Protein AF-A0A0F6MQG5-F1 (afdb_monomer_lite)

pLDDT: mean 77.31, std 24.16, range [25.64, 98.0]

Structure (mmCIF, N/CA/C/O backbone):
data_AF-A0A0F6MQG5-F1
#
_entry.id   AF-A0A0F6MQG5-F1
#
loop_
_atom_site.group_PDB
_atom_site.id
_atom_site.type_symbol
_atom_site.label_atom_id
_atom_site.label_alt_id
_atom_site.label_comp_id
_atom_site.label_asym_id
_atom_site.label_entity_id
_atom_site.label_seq_id
_atom_site.pdbx_PDB_ins_code
_atom_site.Cartn_x
_atom_site.Cartn_y
_atom_site.Cartn_z
_atom_site.occupancy
_atom_site.B_iso_or_equiv
_atom_site.auth_seq_id
_atom_site.auth_comp_id
_atom_site.auth_asym_id
_atom_site.auth_atom_id
_atom_site.pdbx_PDB_model_num
ATOM 1 N N . MET A 1 1 ? 67.044 -5.542 41.269 1.00 39.84 1 MET A N 1
ATOM 2 C CA . MET A 1 1 ? 67.788 -5.996 40.069 1.00 39.84 1 MET A CA 1
ATOM 3 C C . MET A 1 1 ? 66.967 -5.516 38.868 1.00 39.84 1 MET A C 1
ATOM 5 O O . MET A 1 1 ? 65.846 -5.978 38.755 1.00 39.84 1 MET A O 1
ATOM 9 N N . LYS A 1 2 ? 67.243 -4.330 38.284 1.00 39.91 2 LYS A N 1
ATOM 10 C CA . LYS A 1 2 ? 68.155 -4.050 37.130 1.00 39.91 2 LYS A CA 1
ATOM 11 C C . LYS A 1 2 ? 67.792 -4.928 35.912 1.00 39.91 2 LYS A C 1
ATOM 13 O O . LYS A 1 2 ? 67.794 -6.132 36.105 1.00 39.91 2 LYS A O 1
ATOM 18 N N . ASN A 1 3 ? 67.509 -4.500 34.672 1.00 37.84 3 ASN A N 1
ATOM 19 C CA . ASN A 1 3 ? 67.553 -3.258 33.861 1.00 37.84 3 ASN A CA 1
ATOM 20 C C . ASN A 1 3 ? 66.591 -3.499 32.650 1.00 37.84 3 ASN A C 1
ATOM 22 O O . ASN A 1 3 ? 66.402 -4.655 32.291 1.00 37.84 3 ASN A O 1
ATOM 26 N N . LEU A 1 4 ? 65.791 -2.563 32.122 1.00 43.69 4 LEU A N 1
ATOM 27 C CA . LEU A 1 4 ? 66.036 -1.455 31.167 1.00 43.69 4 LEU A CA 1
ATOM 28 C C . LEU A 1 4 ? 66.432 -1.829 29.702 1.00 43.69 4 LEU A C 1
ATOM 30 O O . LEU A 1 4 ? 67.518 -2.350 29.481 1.00 43.69 4 LEU A O 1
ATOM 34 N N . ASN A 1 5 ? 65.583 -1.367 28.756 1.00 42.66 5 ASN A N 1
ATOM 35 C CA . ASN A 1 5 ? 65.769 -1.010 27.323 1.00 42.66 5 ASN A CA 1
ATOM 36 C C . ASN A 1 5 ? 65.864 -2.091 26.220 1.00 42.66 5 ASN A C 1
ATOM 38 O O . ASN A 1 5 ? 66.775 -2.906 26.233 1.00 42.66 5 ASN A O 1
ATOM 42 N N . LEU A 1 6 ? 65.046 -1.966 25.153 1.00 38.56 6 LEU A N 1
ATOM 43 C CA . LEU A 1 6 ? 65.446 -1.265 23.911 1.00 38.56 6 LEU A CA 1
ATOM 44 C C . LEU A 1 6 ? 64.287 -1.146 22.888 1.00 38.56 6 LEU A C 1
ATOM 46 O O . LEU A 1 6 ? 63.594 -2.107 22.576 1.00 38.56 6 LEU A O 1
ATOM 50 N N . ILE A 1 7 ? 64.117 0.070 22.370 1.00 46.78 7 ILE A N 1
ATOM 51 C CA . ILE A 1 7 ? 63.207 0.512 21.304 1.00 46.78 7 ILE A CA 1
ATOM 52 C C . ILE A 1 7 ? 63.724 0.038 19.934 1.00 46.78 7 ILE A C 1
ATOM 54 O O . ILE A 1 7 ? 64.894 0.263 19.635 1.00 46.78 7 ILE A O 1
ATOM 58 N N . ILE A 1 8 ? 62.858 -0.504 19.066 1.00 45.78 8 ILE A N 1
ATOM 59 C CA . ILE A 1 8 ? 63.094 -0.538 17.610 1.00 45.78 8 ILE A CA 1
ATOM 60 C C . ILE A 1 8 ? 61.865 0.025 16.889 1.00 45.78 8 ILE A C 1
ATOM 62 O O . ILE A 1 8 ? 60.796 -0.577 16.840 1.00 45.78 8 ILE A O 1
ATOM 66 N N . ILE A 1 9 ? 62.067 1.226 16.356 1.00 44.38 9 ILE A N 1
ATOM 67 C CA . ILE A 1 9 ? 61.223 1.960 15.415 1.00 44.38 9 ILE A CA 1
ATOM 68 C C . ILE A 1 9 ? 61.472 1.365 14.023 1.00 44.38 9 ILE A C 1
ATOM 70 O O . ILE A 1 9 ? 62.619 1.337 13.582 1.00 44.38 9 ILE A O 1
ATOM 74 N N . VAL A 1 10 ? 60.429 0.935 13.309 1.00 41.12 10 VAL A N 1
ATOM 75 C CA . VAL A 1 10 ? 60.521 0.641 11.868 1.00 41.12 10 VAL A CA 1
ATOM 76 C C . VAL A 1 10 ? 59.847 1.777 11.103 1.00 41.12 10 VAL A C 1
ATOM 78 O O . VAL A 1 10 ? 58.635 1.810 10.912 1.00 41.12 10 VAL A O 1
ATOM 81 N N . LEU A 1 11 ? 60.684 2.737 10.712 1.00 36.75 11 LEU A N 1
ATOM 82 C CA . LEU A 1 11 ? 60.447 3.735 9.673 1.00 36.75 11 LEU A CA 1
ATOM 83 C C . LEU A 1 11 ? 60.672 3.063 8.311 1.00 36.75 11 LEU A C 1
ATOM 85 O O . LEU A 1 11 ? 61.801 2.695 7.999 1.00 36.75 11 LEU A O 1
ATOM 89 N N . ILE A 1 12 ? 59.636 2.949 7.479 1.00 43.25 12 ILE A N 1
ATOM 90 C CA . ILE A 1 12 ? 59.807 2.793 6.025 1.00 43.25 12 ILE A CA 1
ATOM 91 C C . ILE A 1 12 ? 59.087 3.964 5.367 1.00 43.25 12 ILE A C 1
ATOM 93 O O . ILE A 1 12 ? 57.935 3.894 4.950 1.00 43.25 12 ILE A O 1
ATOM 97 N N . THR A 1 13 ? 59.793 5.087 5.342 1.00 43.78 13 THR A N 1
ATOM 98 C CA . THR A 1 13 ? 59.551 6.188 4.417 1.00 43.78 13 THR A CA 1
ATOM 99 C C . THR A 1 13 ? 60.515 6.065 3.248 1.00 43.78 13 THR A C 1
ATOM 101 O O . THR A 1 13 ? 61.703 5.831 3.454 1.00 43.78 13 THR A O 1
ATOM 104 N N . SER A 1 14 ? 60.007 6.398 2.064 1.00 38.53 14 SER A N 1
ATOM 105 C CA . SER A 1 14 ? 60.762 6.837 0.891 1.00 38.53 14 SER A CA 1
ATOM 106 C C . SER A 1 14 ? 61.364 5.750 0.002 1.00 38.53 14 SER A C 1
ATOM 108 O O . SER A 1 14 ? 62.490 5.298 0.184 1.00 38.53 14 SER A O 1
ATOM 110 N N . LEU A 1 15 ? 60.637 5.452 -1.075 1.00 42.84 15 LEU A N 1
ATOM 111 C CA . LEU A 1 15 ? 61.268 5.232 -2.372 1.00 42.84 15 LEU A CA 1
ATOM 112 C C . LEU A 1 15 ? 60.409 5.865 -3.480 1.00 42.84 15 LEU A C 1
ATOM 114 O O . LEU A 1 15 ? 59.893 5.195 -4.366 1.00 42.84 15 LEU A O 1
ATOM 118 N N . PHE A 1 16 ? 60.230 7.188 -3.406 1.00 40.09 16 PHE A N 1
ATOM 119 C CA . PHE A 1 16 ? 59.836 7.986 -4.568 1.00 40.09 16 PHE A CA 1
ATOM 120 C C . PHE A 1 16 ? 61.094 8.219 -5.412 1.00 40.09 16 PHE A C 1
ATOM 122 O O . PHE A 1 16 ? 61.849 9.164 -5.187 1.00 40.09 16 PHE A O 1
ATOM 129 N N . PHE A 1 17 ? 61.346 7.314 -6.359 1.00 39.78 17 PHE A N 1
ATOM 130 C CA . PHE A 1 17 ? 62.311 7.549 -7.428 1.00 39.78 17 PHE A CA 1
ATOM 131 C C . PHE A 1 17 ? 61.716 8.555 -8.417 1.00 39.78 17 PHE A C 1
ATOM 133 O O . PHE A 1 17 ? 60.738 8.278 -9.108 1.00 39.78 17 PHE A O 1
ATOM 140 N N . LEU A 1 18 ? 62.336 9.731 -8.475 1.00 42.34 18 LEU A N 1
ATOM 141 C CA . LEU A 1 18 ? 62.226 10.657 -9.591 1.00 42.34 18 LEU A CA 1
ATOM 142 C C . LEU A 1 18 ? 63.042 10.106 -10.764 1.00 42.34 18 LEU A C 1
ATOM 144 O O . LEU A 1 18 ? 64.260 9.986 -10.658 1.00 42.34 18 LEU A O 1
ATOM 148 N N . PHE A 1 19 ? 62.385 9.858 -11.894 1.00 38.34 19 PHE A N 1
ATOM 149 C CA . PHE A 1 19 ? 63.015 9.944 -13.208 1.00 38.34 19 PHE A CA 1
ATOM 150 C C . PHE A 1 19 ? 62.054 10.634 -14.182 1.00 38.34 19 PHE A C 1
ATOM 152 O O . PHE A 1 19 ? 61.075 10.059 -14.651 1.00 38.34 19 PHE A O 1
ATOM 159 N N . SER A 1 20 ? 62.353 11.900 -14.472 1.00 35.78 20 SER A N 1
ATOM 160 C CA . SER A 1 20 ? 61.940 12.576 -15.701 1.00 35.78 20 SER A CA 1
ATOM 161 C C . SER A 1 20 ? 62.656 11.932 -16.889 1.00 35.78 20 SER A C 1
ATOM 163 O O . SER A 1 20 ? 63.871 11.775 -16.829 1.00 35.78 20 SER A O 1
ATOM 165 N N . CYS A 1 21 ? 61.941 11.604 -17.971 1.00 28.61 21 CYS A N 1
ATOM 166 C CA . CYS A 1 21 ? 62.012 12.286 -19.277 1.00 28.61 21 CYS A CA 1
ATOM 167 C C . CYS A 1 21 ? 61.513 11.397 -20.439 1.00 28.61 21 CYS A C 1
ATOM 169 O O . CYS A 1 21 ? 62.109 10.374 -20.741 1.00 28.61 21 CYS A O 1
ATOM 171 N N . SER A 1 22 ? 60.540 11.948 -21.174 1.00 35.91 22 SER A N 1
ATOM 172 C CA . SER A 1 22 ? 60.425 11.973 -22.645 1.00 35.91 22 SER A CA 1
ATOM 173 C C . SER A 1 22 ? 60.063 10.717 -23.469 1.00 35.91 22 SER A C 1
ATOM 175 O O . SER A 1 22 ? 60.780 9.726 -23.480 1.00 35.91 22 SER A O 1
ATOM 177 N N . LYS A 1 23 ? 59.064 10.953 -24.347 1.00 34.94 23 LYS A N 1
ATOM 178 C CA . LYS A 1 23 ? 58.715 10.320 -25.645 1.00 34.94 23 LYS A CA 1
ATOM 179 C C . LYS A 1 23 ? 57.708 9.152 -25.661 1.00 34.94 23 LYS A C 1
ATOM 181 O O . LYS A 1 23 ? 58.064 7.995 -25.501 1.00 34.94 23 LYS A O 1
ATOM 186 N N . THR A 1 24 ? 56.467 9.480 -26.039 1.00 38.22 24 THR A N 1
ATOM 187 C CA . THR A 1 24 ? 55.636 8.729 -27.016 1.00 38.22 24 THR A CA 1
ATOM 188 C C . THR A 1 24 ? 56.414 8.608 -28.347 1.00 38.22 24 THR A C 1
ATOM 190 O O . THR A 1 24 ? 57.189 9.533 -28.622 1.00 38.22 24 THR A O 1
ATOM 193 N N . PRO A 1 25 ? 56.254 7.564 -29.199 1.00 39.16 25 PRO A N 1
ATOM 194 C CA . PRO A 1 25 ? 54.984 6.897 -29.536 1.00 39.16 25 PRO A CA 1
ATOM 195 C C . PRO A 1 25 ? 55.038 5.358 -29.710 1.00 39.16 25 PRO A C 1
ATOM 197 O O . PRO A 1 25 ? 56.109 4.797 -29.908 1.00 39.16 25 PRO A O 1
ATOM 200 N N . ALA A 1 26 ? 53.869 4.705 -29.703 1.00 32.72 26 ALA A N 1
ATOM 201 C CA . ALA A 1 26 ? 53.409 3.728 -30.712 1.00 32.72 26 ALA A CA 1
ATOM 202 C C . ALA A 1 26 ? 52.334 2.787 -30.138 1.00 32.72 26 ALA A C 1
ATOM 204 O O . ALA A 1 26 ? 52.452 2.295 -29.018 1.00 32.72 26 ALA A O 1
ATOM 205 N N . GLU A 1 27 ? 51.294 2.566 -30.942 1.00 37.47 27 GLU A N 1
ATOM 206 C CA . GLU A 1 27 ? 50.241 1.562 -30.785 1.00 37.47 27 GLU A CA 1
ATOM 207 C C . GLU A 1 27 ? 50.779 0.163 -30.460 1.00 37.47 27 GLU A C 1
ATOM 209 O O . GLU A 1 27 ? 51.761 -0.301 -31.037 1.00 37.47 27 GLU A O 1
ATOM 214 N N . SER A 1 28 ? 50.064 -0.546 -29.591 1.00 37.12 28 SER A N 1
ATOM 215 C CA . SER A 1 28 ? 49.895 -1.997 -29.696 1.00 37.12 28 SER A CA 1
ATOM 216 C C . SER A 1 28 ? 48.579 -2.393 -29.029 1.00 37.12 28 SER A C 1
ATOM 218 O O . SER A 1 28 ? 48.294 -2.026 -27.889 1.00 37.12 28 SER A O 1
ATOM 220 N N . GLU A 1 29 ? 47.755 -3.069 -29.819 1.00 31.67 29 GLU A N 1
ATOM 221 C CA . GLU A 1 29 ? 46.445 -3.606 -29.481 1.00 31.67 29 GLU A CA 1
ATOM 222 C C . GLU A 1 29 ? 46.544 -4.837 -28.560 1.00 31.67 29 GLU A C 1
ATOM 224 O O . GLU A 1 29 ? 47.528 -5.570 -28.590 1.00 31.67 29 GLU A O 1
ATOM 229 N N . GLU A 1 30 ? 45.475 -5.012 -27.773 1.00 30.84 30 GLU A N 1
ATOM 230 C CA . GLU A 1 30 ? 44.875 -6.237 -27.214 1.00 30.84 30 GLU A CA 1
ATOM 231 C C . GLU A 1 30 ? 45.752 -7.386 -26.653 1.00 30.84 30 GLU A C 1
ATOM 233 O O . GLU A 1 30 ? 46.519 -8.033 -27.355 1.00 30.84 30 GLU A O 1
ATOM 238 N N . GLN A 1 31 ? 45.470 -7.808 -25.409 1.00 25.78 31 GLN A N 1
ATOM 239 C CA . GLN A 1 31 ? 44.604 -8.973 -25.112 1.00 25.78 31 GLN A CA 1
ATOM 240 C C . GLN A 1 31 ? 44.673 -9.398 -23.630 1.00 25.78 31 GLN A C 1
ATOM 242 O O . GLN A 1 31 ? 45.742 -9.468 -23.031 1.00 25.78 31 GLN A O 1
ATOM 247 N N . GLY A 1 32 ? 43.510 -9.794 -23.093 1.00 25.64 32 GLY A N 1
ATOM 248 C CA . GLY A 1 32 ? 43.348 -10.578 -21.858 1.00 25.64 32 GLY A CA 1
ATOM 249 C C . GLY A 1 32 ? 43.133 -9.711 -20.612 1.00 25.64 32 GLY A C 1
ATOM 250 O O . GLY A 1 32 ? 43.977 -8.906 -20.264 1.00 25.64 32 GLY A O 1
ATOM 251 N N . GLN A 1 33 ? 42.045 -9.799 -19.850 1.00 27.81 33 GLN A N 1
ATOM 252 C CA . GLN A 1 33 ? 41.150 -10.923 -19.626 1.00 27.81 33 GLN A CA 1
ATOM 253 C C . GLN A 1 33 ? 39.870 -10.346 -19.004 1.00 27.81 33 GLN A C 1
ATOM 255 O O . GLN A 1 33 ? 39.891 -9.797 -17.904 1.00 27.81 33 GLN A O 1
ATOM 260 N N . SER A 1 34 ? 38.756 -10.411 -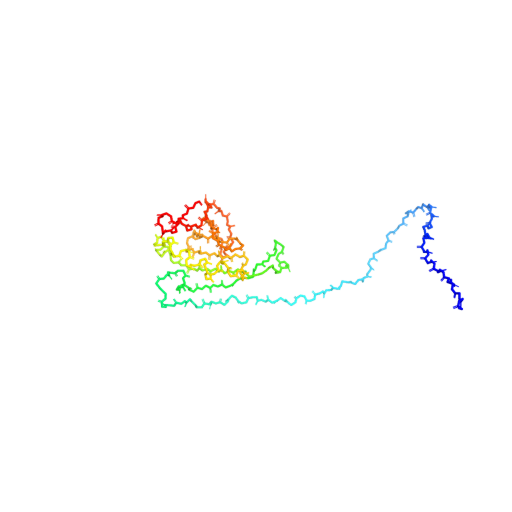19.733 1.00 34.09 34 SER A N 1
ATOM 261 C CA . SER A 1 34 ? 37.446 -10.095 -19.179 1.00 34.09 34 SER A CA 1
ATOM 262 C C . SER A 1 34 ? 37.069 -11.205 -18.204 1.00 34.09 34 SER A C 1
ATOM 264 O O . SER A 1 34 ? 36.741 -12.320 -18.622 1.00 34.09 34 SER A O 1
ATOM 266 N N . GLU A 1 35 ? 37.089 -10.918 -16.906 1.00 32.59 35 GLU A N 1
ATOM 267 C CA . GLU A 1 35 ? 36.337 -11.713 -15.941 1.00 32.59 35 GLU A CA 1
ATOM 268 C C . GLU A 1 35 ? 34.852 -11.470 -16.199 1.00 32.59 35 GLU A C 1
ATOM 270 O O . GLU A 1 35 ? 34.200 -10.585 -15.645 1.00 32.59 35 GLU A O 1
ATOM 275 N N . GLN A 1 36 ? 34.321 -12.263 -17.123 1.00 30.98 36 GLN A N 1
ATOM 276 C CA . GLN A 1 36 ? 32.901 -12.403 -17.344 1.00 30.98 36 GLN A CA 1
ATOM 277 C C . GLN A 1 36 ? 32.329 -13.127 -16.127 1.00 30.98 36 GLN A C 1
ATOM 279 O O . GLN A 1 36 ? 32.203 -14.350 -16.097 1.00 30.98 36 GLN A O 1
ATOM 284 N N . SER A 1 37 ? 32.006 -12.342 -15.100 1.00 34.47 37 SER A N 1
ATOM 285 C CA . SER A 1 37 ? 31.081 -12.734 -14.047 1.00 34.47 37 SER A CA 1
ATOM 286 C C . SER A 1 37 ? 29.790 -13.176 -14.728 1.00 34.47 37 SER A C 1
ATOM 288 O O . SER A 1 37 ? 29.010 -12.368 -15.241 1.00 34.47 37 SER A O 1
ATOM 290 N N . LYS A 1 38 ? 29.609 -14.494 -14.813 1.00 33.78 38 LYS A N 1
ATOM 291 C CA . LYS A 1 38 ? 28.368 -15.138 -15.224 1.00 33.78 38 LYS A CA 1
ATOM 292 C C . LYS A 1 38 ? 27.349 -14.845 -14.129 1.00 33.78 38 LYS A C 1
ATOM 294 O O . LYS A 1 38 ? 27.147 -15.645 -13.224 1.00 33.78 38 LYS A O 1
ATOM 299 N N . MET A 1 39 ? 26.762 -13.656 -14.192 1.00 36.38 39 MET A N 1
ATOM 300 C CA . MET A 1 39 ? 25.653 -13.267 -13.344 1.00 36.38 39 MET A CA 1
ATOM 301 C C . MET A 1 39 ? 24.477 -14.147 -13.753 1.00 36.38 39 MET A C 1
ATOM 303 O O . MET A 1 39 ? 23.889 -13.973 -14.824 1.00 36.38 39 MET A O 1
ATOM 307 N N . GLU A 1 40 ? 24.216 -15.164 -12.938 1.00 38.81 40 GLU A N 1
ATOM 308 C CA . GLU A 1 40 ? 23.019 -15.980 -13.022 1.00 38.81 40 GLU A CA 1
ATOM 309 C C . GLU A 1 40 ? 21.830 -15.022 -13.066 1.00 38.81 40 GLU A C 1
ATOM 311 O O . GLU A 1 40 ? 21.605 -14.216 -12.162 1.00 38.81 40 GLU A O 1
ATOM 316 N N . LYS A 1 41 ? 21.132 -15.021 -14.201 1.00 43.44 41 LYS A N 1
ATOM 317 C CA . LYS A 1 41 ? 19.917 -14.245 -14.389 1.00 43.44 41 LYS A CA 1
ATOM 318 C C . LYS A 1 41 ? 18.856 -14.953 -13.554 1.00 43.44 41 LYS A C 1
ATOM 320 O O . LYS A 1 41 ? 18.115 -15.769 -14.088 1.00 43.44 41 LYS A O 1
ATOM 325 N N . GLU A 1 42 ? 18.837 -14.692 -12.248 1.00 49.62 42 GLU A N 1
ATOM 326 C CA . GLU A 1 42 ? 17.703 -15.031 -11.396 1.00 49.62 42 GLU A CA 1
ATOM 327 C C . GLU A 1 42 ? 16.492 -14.300 -11.974 1.00 49.62 42 GLU A C 1
ATOM 329 O O . GLU A 1 42 ? 16.283 -13.091 -11.815 1.00 49.62 42 GLU A O 1
ATOM 334 N N . GLU A 1 43 ? 15.747 -15.040 -12.783 1.00 52.50 43 GLU A N 1
ATOM 335 C CA . GLU A 1 43 ? 14.474 -14.629 -13.322 1.00 52.50 43 GLU A CA 1
ATOM 336 C C . GLU A 1 43 ? 13.490 -14.664 -12.162 1.00 52.50 43 GLU A C 1
ATOM 338 O O . GLU A 1 43 ? 12.982 -15.713 -11.770 1.00 52.50 43 GLU A O 1
ATOM 343 N N . PHE A 1 44 ? 13.290 -13.500 -11.551 1.00 58.28 44 PHE A N 1
ATOM 344 C CA . PHE A 1 44 ? 12.296 -13.330 -10.511 1.00 58.28 44 PHE A CA 1
ATOM 345 C C . PHE A 1 44 ? 10.923 -13.713 -11.065 1.00 58.28 44 PHE A C 1
ATOM 347 O O . PHE A 1 44 ? 10.362 -13.013 -11.913 1.00 58.28 44 PHE A O 1
ATOM 354 N N . LYS A 1 45 ? 10.391 -14.839 -10.592 1.00 60.16 45 LYS A N 1
ATOM 355 C CA . LYS A 1 45 ? 9.002 -15.209 -10.827 1.00 60.16 45 LYS A CA 1
ATOM 356 C C . LYS A 1 45 ? 8.148 -14.406 -9.861 1.00 60.16 45 LYS A C 1
ATOM 358 O O . LYS A 1 45 ? 8.207 -14.625 -8.659 1.00 60.16 45 LYS A O 1
ATOM 363 N N . ALA A 1 46 ? 7.372 -13.478 -10.409 1.00 69.94 46 ALA A N 1
ATOM 364 C CA . ALA A 1 46 ? 6.333 -12.784 -9.669 1.00 69.94 46 ALA A CA 1
ATOM 365 C C . ALA A 1 46 ? 5.318 -13.815 -9.153 1.00 69.94 46 ALA A C 1
ATOM 367 O O . ALA A 1 46 ? 4.533 -14.365 -9.926 1.00 69.94 46 ALA A O 1
ATOM 368 N N . GLU A 1 47 ? 5.381 -14.117 -7.860 1.00 82.44 47 GLU A N 1
ATOM 369 C CA . GLU A 1 47 ? 4.411 -14.965 -7.178 1.00 82.44 47 GLU A CA 1
ATOM 370 C C . GLU A 1 47 ? 3.291 -14.091 -6.610 1.00 82.44 47 GLU A C 1
ATOM 372 O O . GLU A 1 47 ? 3.542 -13.045 -6.007 1.00 82.44 47 GLU A O 1
ATOM 377 N N . ILE A 1 48 ? 2.046 -14.516 -6.831 1.00 88.25 48 ILE A N 1
ATOM 378 C CA . ILE A 1 48 ? 0.878 -13.900 -6.203 1.00 88.25 48 ILE A CA 1
ATOM 379 C C . ILE A 1 48 ? 0.776 -14.456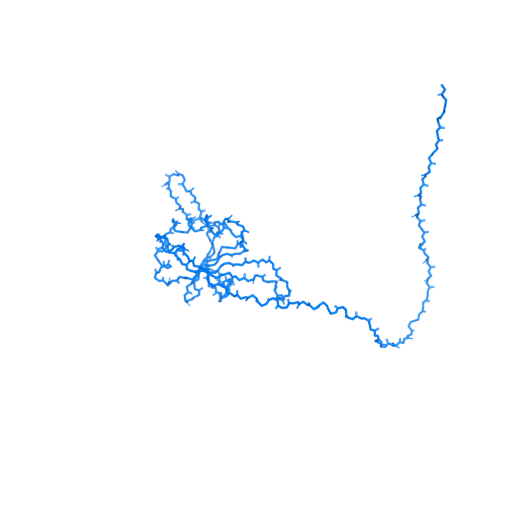 -4.786 1.00 88.25 48 ILE A C 1
ATOM 381 O O . ILE A 1 48 ? 0.516 -15.643 -4.590 1.00 88.25 48 ILE A O 1
ATOM 385 N N . ILE A 1 49 ? 0.946 -13.584 -3.803 1.00 92.12 49 ILE A N 1
ATOM 386 C CA . ILE A 1 49 ? 0.790 -13.893 -2.389 1.00 92.12 49 ILE A CA 1
ATOM 387 C C . ILE A 1 49 ? -0.653 -13.586 -1.998 1.00 92.12 49 ILE A C 1
ATOM 389 O O . ILE A 1 49 ? -1.157 -12.480 -2.203 1.00 92.12 49 ILE A O 1
ATOM 393 N N . ARG A 1 50 ? -1.329 -14.597 -1.448 1.00 91.56 50 ARG A N 1
ATOM 394 C CA . ARG A 1 50 ? -2.750 -14.512 -1.101 1.00 91.56 50 ARG A CA 1
ATOM 395 C C . ARG A 1 50 ? -2.967 -13.606 0.108 1.00 91.56 50 ARG A C 1
ATOM 397 O O . ARG A 1 50 ? -2.301 -13.774 1.131 1.00 91.56 50 ARG A O 1
ATOM 404 N N . GLY A 1 51 ? -3.924 -12.690 -0.004 1.00 90.62 51 GLY A N 1
ATOM 405 C CA . GLY A 1 51 ? -4.349 -11.838 1.103 1.00 90.62 51 GLY A CA 1
ATOM 406 C C . GLY A 1 51 ? -5.171 -12.592 2.154 1.00 90.62 51 GLY A C 1
ATOM 407 O O . GLY A 1 51 ? -5.578 -13.745 1.977 1.00 90.62 51 GLY A O 1
ATOM 408 N N . ASN A 1 52 ? -5.451 -11.935 3.280 1.00 93.56 52 ASN A N 1
ATOM 409 C CA . ASN A 1 52 ? -6.289 -12.504 4.333 1.00 93.56 52 ASN A CA 1
ATOM 410 C C . A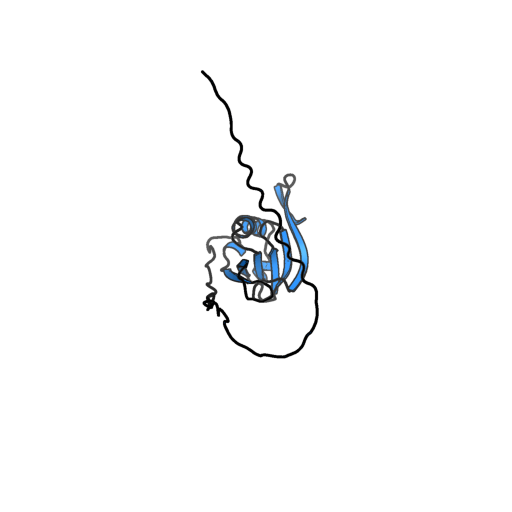SN A 1 52 ? -7.776 -12.269 4.028 1.00 93.56 52 ASN A C 1
ATOM 412 O O . ASN A 1 52 ? -8.346 -11.236 4.389 1.00 93.56 52 ASN A O 1
ATOM 416 N N . ILE A 1 53 ? -8.420 -13.268 3.422 1.00 92.88 53 ILE A N 1
ATOM 417 C CA . ILE A 1 53 ? -9.829 -13.205 2.999 1.00 92.88 53 ILE A CA 1
ATOM 418 C C . ILE A 1 53 ? -10.836 -12.942 4.126 1.00 92.88 53 ILE A C 1
ATOM 420 O O . ILE A 1 53 ? -11.944 -12.489 3.850 1.00 92.88 53 ILE A O 1
ATOM 424 N N . ALA A 1 54 ? -10.472 -13.206 5.384 1.00 93.94 54 ALA A N 1
ATOM 425 C CA . ALA A 1 54 ? -11.336 -12.946 6.531 1.00 93.94 54 ALA A CA 1
ATOM 426 C C . ALA A 1 54 ? -11.311 -11.471 6.972 1.00 93.94 54 ALA A C 1
ATOM 428 O O . ALA A 1 54 ? -12.149 -11.056 7.775 1.00 93.94 54 ALA A O 1
ATOM 429 N N . SER A 1 55 ? -10.361 -10.671 6.472 1.00 95.50 55 SER A N 1
ATOM 430 C CA . SER A 1 55 ? -10.259 -9.261 6.833 1.00 95.50 55 SER A CA 1
ATOM 431 C C . SER A 1 55 ? -11.363 -8.425 6.187 1.00 95.50 55 SER A C 1
ATOM 433 O O . SER A 1 55 ? -11.664 -8.526 4.992 1.00 95.50 55 SER A O 1
ATOM 435 N N . LYS A 1 56 ? -11.932 -7.522 6.990 1.00 95.50 56 LYS A N 1
ATOM 436 C CA . LYS A 1 56 ? -12.853 -6.490 6.502 1.00 95.50 56 LYS A CA 1
ATOM 437 C C . LYS A 1 56 ? -12.118 -5.397 5.726 1.00 95.50 56 LYS A C 1
ATOM 439 O O . LYS A 1 56 ? -12.726 -4.771 4.864 1.00 95.50 56 LYS A O 1
ATOM 444 N N . ASN A 1 57 ? -10.827 -5.197 5.990 1.00 96.38 57 ASN A N 1
ATOM 445 C CA . ASN A 1 57 ? -10.005 -4.211 5.304 1.00 96.38 57 ASN A CA 1
ATOM 446 C C . ASN A 1 57 ? -9.661 -4.694 3.882 1.00 96.38 57 ASN A C 1
ATOM 448 O O . ASN A 1 57 ? -8.979 -5.717 3.747 1.00 96.38 57 ASN A O 1
ATOM 452 N N . PRO A 1 58 ? -10.096 -3.980 2.824 1.00 96.81 58 PRO A N 1
ATOM 453 C CA . PRO A 1 58 ? -9.822 -4.374 1.443 1.00 96.81 58 PRO A CA 1
ATOM 454 C C . PRO A 1 58 ? -8.331 -4.544 1.139 1.00 96.81 58 PRO A C 1
ATOM 456 O O . PRO A 1 58 ? -7.962 -5.471 0.426 1.00 96.81 58 PRO A O 1
ATOM 459 N N . LEU A 1 59 ? -7.467 -3.727 1.746 1.00 96.56 59 LEU A N 1
ATOM 460 C CA . LEU A 1 59 ? -6.021 -3.756 1.511 1.00 96.56 59 LEU A CA 1
ATOM 461 C C . LEU A 1 59 ? -5.331 -4.987 2.105 1.00 96.56 59 LEU A C 1
ATOM 463 O O . LEU A 1 59 ? -4.292 -5.409 1.614 1.00 96.56 59 LEU A O 1
ATOM 467 N N . ILE A 1 60 ? -5.901 -5.556 3.168 1.00 96.06 60 ILE A N 1
ATOM 468 C CA . ILE A 1 60 ? -5.380 -6.760 3.832 1.00 96.06 60 ILE A CA 1
ATOM 469 C C . ILE A 1 60 ? -5.954 -8.029 3.199 1.00 96.06 60 ILE A C 1
ATOM 471 O O . ILE A 1 60 ? -5.314 -9.081 3.205 1.00 96.06 60 ILE A O 1
ATOM 475 N N . ARG A 1 61 ? -7.172 -7.936 2.657 1.00 96.56 61 ARG A N 1
ATOM 476 C CA . ARG A 1 61 ? -7.832 -9.012 1.917 1.00 96.56 61 ARG A CA 1
ATOM 477 C C . ARG A 1 61 ? -7.236 -9.225 0.529 1.00 96.56 61 ARG A C 1
ATOM 479 O O . ARG A 1 61 ? -7.258 -10.355 0.049 1.00 96.56 61 ARG A O 1
ATOM 486 N N . ALA A 1 62 ? -6.761 -8.157 -0.102 1.00 95.94 62 ALA A N 1
ATOM 487 C CA . ALA A 1 62 ? -6.237 -8.190 -1.455 1.00 95.94 62 ALA A CA 1
ATOM 488 C C . ALA A 1 62 ? -5.012 -9.102 -1.585 1.00 95.94 62 ALA A C 1
ATOM 490 O O . ALA A 1 62 ? -4.120 -9.112 -0.735 1.00 95.94 62 ALA A O 1
ATOM 491 N N . ASP A 1 63 ? -4.971 -9.836 -2.693 1.00 94.19 63 ASP A N 1
ATOM 492 C CA . ASP A 1 63 ? -3.760 -10.512 -3.130 1.00 94.19 63 ASP A CA 1
ATOM 493 C C . ASP A 1 63 ? -2.724 -9.453 -3.541 1.00 94.19 63 ASP A C 1
ATOM 495 O O . ASP A 1 63 ? -3.059 -8.375 -4.049 1.00 94.19 63 ASP A O 1
ATOM 499 N N . PHE A 1 64 ? -1.451 -9.759 -3.328 1.00 94.25 64 PHE A N 1
ATOM 500 C CA . PHE A 1 64 ? -0.363 -8.863 -3.689 1.00 94.25 64 PHE A CA 1
ATOM 501 C C . PHE A 1 64 ? 0.785 -9.626 -4.325 1.00 94.25 64 PHE A C 1
ATOM 503 O O . PHE A 1 64 ? 0.921 -10.837 -4.179 1.00 94.25 64 PHE A O 1
ATOM 510 N N . VAL A 1 65 ? 1.610 -8.901 -5.063 1.00 94.44 65 VAL A N 1
ATOM 511 C CA . VAL A 1 65 ? 2.774 -9.452 -5.750 1.00 94.44 65 VAL A CA 1
ATOM 512 C C . VAL A 1 65 ? 4.014 -8.777 -5.198 1.00 94.44 65 VAL A C 1
ATOM 514 O O . VAL A 1 65 ? 4.038 -7.558 -5.019 1.00 94.44 65 VAL A O 1
ATOM 517 N N . GLU A 1 66 ? 5.050 -9.560 -4.930 1.00 93.38 66 GLU A N 1
ATOM 518 C CA . GLU A 1 66 ? 6.374 -9.006 -4.666 1.00 93.38 66 GLU A CA 1
ATOM 519 C C . GLU A 1 66 ? 7.111 -8.756 -5.978 1.00 93.38 66 GLU A C 1
ATOM 521 O O . GLU A 1 66 ? 6.893 -9.461 -6.957 1.00 93.38 66 GLU A O 1
ATOM 526 N N . GLY A 1 67 ? 7.987 -7.757 -6.008 1.00 90.75 67 GLY A N 1
ATOM 527 C CA . GLY A 1 67 ? 8.826 -7.440 -7.163 1.00 90.75 67 GLY A CA 1
ATOM 528 C C . GLY A 1 67 ? 10.254 -7.118 -6.745 1.00 90.75 67 GLY A C 1
ATOM 529 O O . GLY A 1 67 ? 10.489 -6.643 -5.636 1.00 90.75 67 GLY A O 1
ATOM 530 N N . LEU A 1 68 ? 11.231 -7.345 -7.628 1.00 91.56 68 LEU A N 1
ATOM 531 C CA . LEU A 1 68 ? 12.600 -6.883 -7.385 1.00 91.56 68 LEU A CA 1
ATOM 532 C C . LEU A 1 68 ? 12.737 -5.400 -7.705 1.00 91.56 68 LEU A C 1
ATOM 534 O O . LEU A 1 68 ? 12.508 -4.967 -8.835 1.00 91.56 68 LEU A O 1
ATOM 538 N N . VAL A 1 69 ? 13.260 -4.648 -6.745 1.00 90.06 69 VAL A N 1
ATOM 539 C CA . VAL A 1 69 ? 13.716 -3.280 -6.968 1.00 90.06 69 VAL A CA 1
ATOM 540 C C . VAL A 1 69 ? 15.140 -3.328 -7.492 1.00 90.06 69 VAL A C 1
ATOM 542 O O . VAL A 1 69 ? 16.024 -3.887 -6.843 1.00 90.06 69 VAL A O 1
ATOM 545 N N . LYS A 1 70 ? 15.387 -2.726 -8.656 1.00 89.56 70 LYS A N 1
ATOM 546 C CA . LYS A 1 70 ? 16.724 -2.627 -9.254 1.00 89.56 70 LYS A CA 1
ATOM 547 C C . LYS A 1 70 ? 17.185 -1.174 -9.337 1.00 89.56 70 LYS A C 1
ATOM 549 O O . LYS A 1 70 ? 16.376 -0.253 -9.296 1.00 89.56 70 LYS A O 1
ATOM 554 N N . ASN A 1 71 ? 18.492 -0.964 -9.459 1.00 88.75 71 ASN A N 1
ATOM 555 C CA . ASN A 1 71 ? 19.041 0.352 -9.794 1.00 88.75 71 ASN A CA 1
ATOM 556 C C . ASN A 1 71 ? 18.579 0.814 -11.193 1.00 88.75 71 ASN A C 1
ATOM 558 O O . ASN A 1 71 ? 18.091 0.014 -11.991 1.00 88.75 71 ASN A O 1
ATOM 562 N N . GLY A 1 72 ? 18.790 2.091 -11.530 1.00 84.50 72 GLY A N 1
ATOM 563 C CA . GLY A 1 72 ? 18.368 2.649 -12.827 1.00 84.50 72 GLY A CA 1
ATOM 564 C C . GLY A 1 72 ? 18.957 1.930 -14.053 1.00 84.50 72 GLY A C 1
ATOM 565 O O . GLY A 1 72 ? 18.338 1.903 -15.110 1.00 84.50 72 GLY A O 1
ATOM 566 N N . GLN A 1 73 ? 20.114 1.279 -13.898 1.00 90.75 73 GLN A N 1
ATOM 567 C CA . GLN A 1 73 ? 20.756 0.470 -14.945 1.00 90.75 73 GLN A CA 1
ATOM 568 C C . GLN A 1 73 ? 20.243 -0.981 -15.009 1.00 90.75 73 GLN A C 1
ATOM 570 O O . GLN A 1 73 ? 20.645 -1.735 -15.888 1.00 90.75 73 GLN A O 1
ATOM 575 N N . LYS A 1 74 ? 19.367 -1.393 -14.084 1.00 87.56 74 LYS A N 1
ATOM 576 C CA . LYS A 1 74 ? 18.803 -2.750 -13.956 1.00 87.56 74 LYS A CA 1
ATOM 577 C C . LYS A 1 74 ? 19.839 -3.866 -13.737 1.00 87.56 74 LYS A C 1
ATOM 579 O O . LYS A 1 74 ? 19.526 -5.038 -13.945 1.00 87.56 74 LYS A O 1
ATOM 584 N N . THR A 1 75 ? 21.041 -3.520 -13.282 1.00 89.75 75 THR A N 1
ATOM 585 C CA . THR A 1 75 ? 22.168 -4.442 -13.060 1.00 89.75 75 THR A CA 1
ATOM 586 C C . THR A 1 75 ? 22.261 -4.952 -11.627 1.00 89.75 75 THR A C 1
ATOM 588 O O . THR A 1 75 ? 22.756 -6.051 -11.406 1.00 89.75 75 THR A O 1
ATOM 591 N N . LYS A 1 76 ? 21.774 -4.184 -10.647 1.00 91.81 76 LYS A N 1
ATOM 592 C CA . LYS A 1 76 ? 21.860 -4.525 -9.222 1.00 91.81 76 LYS A CA 1
ATOM 593 C C . LYS A 1 76 ? 20.482 -4.518 -8.577 1.00 91.81 76 LYS A C 1
ATOM 595 O O . LYS A 1 76 ? 19.749 -3.542 -8.723 1.00 91.81 76 LYS A O 1
ATOM 600 N N . VAL A 1 77 ? 20.172 -5.571 -7.821 1.00 92.88 77 VAL A N 1
ATOM 601 C CA . VAL A 1 77 ? 18.992 -5.640 -6.948 1.00 92.88 77 VAL A CA 1
ATOM 602 C C . VAL A 1 77 ? 19.257 -4.830 -5.677 1.00 92.88 77 VAL A C 1
ATOM 604 O O . VAL A 1 77 ? 20.298 -4.971 -5.037 1.00 92.88 77 VAL A O 1
ATOM 607 N N . LEU A 1 78 ? 18.326 -3.944 -5.338 1.00 91.25 78 LEU A N 1
ATOM 608 C CA . LEU A 1 78 ? 18.372 -3.051 -4.179 1.00 91.25 78 LEU A CA 1
ATOM 609 C C . LEU A 1 78 ? 17.440 -3.507 -3.050 1.00 91.25 78 LEU A C 1
ATOM 611 O O . LEU A 1 78 ? 17.568 -3.028 -1.924 1.00 91.25 78 LEU A O 1
ATOM 615 N N . GLY A 1 79 ? 16.503 -4.406 -3.345 1.00 91.31 79 GLY A N 1
ATOM 616 C CA . GLY A 1 79 ? 15.551 -4.969 -2.397 1.00 91.31 79 GLY A CA 1
ATOM 617 C C . GLY A 1 79 ? 14.306 -5.483 -3.109 1.00 91.31 79 GLY A C 1
ATOM 618 O O . GLY A 1 79 ? 14.333 -5.718 -4.319 1.00 91.31 79 GLY A O 1
ATOM 619 N N . ILE A 1 80 ? 13.221 -5.612 -2.353 1.00 91.88 80 ILE A N 1
ATOM 620 C CA . ILE A 1 80 ? 11.912 -6.035 -2.851 1.00 91.88 80 ILE A CA 1
ATOM 621 C C . ILE A 1 80 ? 10.865 -4.943 -2.639 1.00 91.88 80 ILE A C 1
ATOM 623 O O . ILE A 1 80 ? 10.964 -4.159 -1.694 1.00 91.88 80 ILE A O 1
ATOM 627 N N . CYS A 1 81 ? 9.872 -4.884 -3.514 1.00 93.00 81 CYS A N 1
ATOM 628 C CA . CYS A 1 81 ? 8.659 -4.093 -3.349 1.00 93.00 81 CYS A CA 1
ATOM 629 C C . CYS A 1 81 ? 7.445 -5.012 -3.216 1.00 93.00 81 CYS A C 1
ATOM 631 O O . CYS A 1 81 ? 7.521 -6.186 -3.576 1.00 93.00 81 CYS A O 1
ATOM 633 N N . ALA A 1 82 ? 6.337 -4.469 -2.718 1.00 94.12 82 ALA A N 1
ATOM 634 C CA . ALA A 1 82 ? 5.037 -5.131 -2.744 1.00 94.12 82 ALA A CA 1
ATOM 635 C C . ALA A 1 82 ? 4.030 -4.284 -3.526 1.00 94.12 82 ALA A C 1
ATOM 637 O O . ALA A 1 82 ? 3.970 -3.065 -3.358 1.00 94.12 82 ALA A O 1
ATOM 638 N N . ILE A 1 83 ? 3.237 -4.938 -4.368 1.00 95.19 83 ILE A N 1
ATOM 639 C CA . ILE A 1 83 ? 2.212 -4.316 -5.204 1.00 95.19 83 ILE A CA 1
ATOM 640 C C . ILE A 1 83 ? 0.875 -4.957 -4.854 1.00 95.19 83 ILE A C 1
ATOM 642 O O . ILE A 1 83 ? 0.619 -6.117 -5.181 1.00 95.19 83 ILE A O 1
ATOM 646 N N . VAL A 1 84 ? 0.028 -4.190 -4.182 1.00 96.25 84 VAL A N 1
ATOM 647 C CA . VAL A 1 84 ? -1.326 -4.568 -3.788 1.00 96.25 84 VAL A CA 1
ATOM 648 C C . VAL A 1 84 ? -2.281 -4.048 -4.849 1.00 96.25 84 VAL A C 1
ATOM 650 O O . VAL A 1 84 ? -2.354 -2.843 -5.088 1.00 96.25 84 VAL A O 1
ATOM 653 N N . SER A 1 85 ? -3.000 -4.952 -5.506 1.00 95.00 85 SER A N 1
ATOM 654 C CA . SER A 1 85 ? -3.962 -4.581 -6.546 1.00 95.00 85 SER A CA 1
ATOM 655 C C . SER A 1 85 ? -5.375 -4.634 -5.987 1.00 95.00 85 SER A C 1
ATOM 657 O O . SER A 1 85 ? -5.787 -5.662 -5.455 1.00 95.00 85 SER A O 1
ATOM 659 N N . ILE A 1 86 ? -6.124 -3.544 -6.132 1.00 96.81 86 ILE A N 1
ATOM 660 C CA . ILE A 1 86 ? -7.532 -3.467 -5.720 1.00 96.81 86 ILE A CA 1
ATOM 661 C C . ILE A 1 86 ? -8.386 -2.833 -6.812 1.00 96.81 86 ILE A C 1
ATOM 663 O O . ILE A 1 86 ? -7.875 -2.187 -7.727 1.00 96.81 86 ILE A O 1
ATOM 667 N N . SER A 1 87 ? -9.700 -3.019 -6.730 1.00 96.94 87 SER A N 1
ATOM 668 C CA . SER A 1 87 ? -10.631 -2.378 -7.663 1.00 96.94 87 SER A CA 1
ATOM 669 C C . SER A 1 87 ? -10.729 -0.860 -7.436 1.00 96.94 87 SER A C 1
ATOM 671 O O . SER A 1 87 ? -10.449 -0.358 -6.347 1.00 96.94 87 SER A O 1
ATOM 673 N N . ASN A 1 88 ? -11.183 -0.122 -8.457 1.00 96.38 88 ASN A N 1
ATOM 674 C CA . ASN A 1 88 ? -11.495 1.310 -8.322 1.00 96.38 88 ASN A CA 1
ATOM 675 C C . ASN A 1 88 ? -12.565 1.554 -7.238 1.00 96.38 88 ASN A C 1
ATOM 677 O O . ASN A 1 88 ? -12.498 2.526 -6.492 1.00 96.38 88 ASN A O 1
ATOM 681 N N . GLU A 1 89 ? -13.554 0.662 -7.149 1.00 96.75 89 GLU A N 1
ATOM 682 C CA . GLU A 1 89 ? -14.644 0.729 -6.170 1.00 96.75 89 GLU A CA 1
ATOM 683 C C . GLU A 1 89 ? -14.117 0.575 -4.741 1.00 96.75 89 GLU A C 1
ATOM 685 O O . GLU A 1 89 ? -14.432 1.393 -3.877 1.00 96.75 89 GLU A O 1
ATOM 690 N N . GLU A 1 90 ? -13.261 -0.425 -4.505 1.00 97.00 90 GLU A N 1
ATOM 691 C CA . GLU A 1 90 ? -12.614 -0.607 -3.207 1.00 97.00 90 GLU A CA 1
ATOM 692 C C . GLU A 1 90 ? -11.749 0.599 -2.856 1.00 97.00 90 GLU A C 1
ATOM 694 O O . GLU A 1 90 ? -11.892 1.113 -1.750 1.00 97.00 90 GLU A O 1
ATOM 699 N N . PHE A 1 91 ? -10.927 1.091 -3.790 1.00 96.69 91 PHE A N 1
ATOM 700 C CA . PHE A 1 91 ? -10.049 2.243 -3.566 1.00 96.69 91 PHE A CA 1
ATOM 701 C C . PHE A 1 91 ? -10.827 3.483 -3.112 1.00 96.69 91 PHE A C 1
ATOM 703 O O . PHE A 1 91 ? -10.488 4.094 -2.099 1.00 96.69 91 PHE A O 1
ATOM 710 N N . ASN A 1 92 ? -11.932 3.790 -3.794 1.00 95.25 92 ASN A N 1
ATOM 711 C CA . ASN A 1 92 ? -12.796 4.926 -3.466 1.00 95.25 92 ASN A CA 1
ATOM 712 C C . ASN A 1 92 ? -13.541 4.765 -2.130 1.00 95.25 92 ASN A C 1
ATOM 714 O O . ASN A 1 92 ? -14.030 5.749 -1.577 1.00 95.25 92 ASN A O 1
ATOM 718 N N . SER A 1 93 ? -13.640 3.540 -1.609 1.00 96.19 93 SER A N 1
ATOM 719 C CA . SER A 1 93 ? -14.286 3.239 -0.327 1.00 96.19 93 SER A CA 1
ATOM 720 C C . SER A 1 93 ? -13.322 3.195 0.866 1.00 96.19 93 SER A C 1
ATOM 722 O O . SER A 1 93 ? -13.773 3.044 2.003 1.00 96.19 93 SER A O 1
ATOM 724 N N . LEU A 1 94 ? -12.007 3.311 0.633 1.00 96.31 94 LEU A N 1
ATOM 725 C CA . LEU A 1 94 ? -11.000 3.177 1.685 1.00 96.31 94 LEU A CA 1
ATOM 726 C C . LEU A 1 94 ? -11.099 4.296 2.720 1.00 96.31 94 LEU A C 1
ATOM 728 O O . LEU A 1 94 ? -11.088 5.486 2.404 1.00 96.31 94 LEU A O 1
ATOM 732 N N . THR A 1 95 ? -11.106 3.897 3.988 1.00 95.31 95 THR A N 1
ATOM 733 C CA . THR A 1 95 ? -11.062 4.820 5.123 1.00 95.31 95 THR A CA 1
ATOM 734 C C . THR A 1 95 ? -9.630 5.030 5.613 1.00 95.31 95 THR A C 1
ATOM 736 O O . THR A 1 95 ? -8.723 4.251 5.313 1.00 95.31 95 THR A O 1
ATOM 739 N N . LEU A 1 96 ? -9.412 6.068 6.428 1.00 93.75 96 LEU A N 1
ATOM 740 C CA . LEU A 1 96 ? -8.109 6.302 7.066 1.00 93.75 96 LEU A CA 1
ATOM 741 C C . LEU A 1 96 ? -7.683 5.141 7.971 1.00 93.75 96 LEU A C 1
ATOM 743 O O . LEU A 1 96 ? -6.505 4.790 7.991 1.00 93.75 96 LEU A O 1
ATOM 747 N N . ASP A 1 97 ? -8.637 4.490 8.637 1.00 92.81 97 ASP A N 1
ATOM 748 C CA . ASP A 1 97 ? -8.369 3.303 9.449 1.00 92.81 97 ASP A CA 1
ATOM 749 C C . ASP A 1 97 ? -7.888 2.127 8.591 1.00 92.81 97 ASP A C 1
ATOM 751 O O . ASP A 1 97 ? -6.999 1.386 9.014 1.00 92.81 97 ASP A O 1
ATOM 755 N N . ASN A 1 98 ? -8.404 1.982 7.360 1.00 95.81 98 ASN A N 1
ATOM 756 C CA . ASN A 1 98 ? -7.914 0.951 6.446 1.00 95.81 98 ASN A CA 1
ATOM 757 C C . ASN A 1 98 ? -6.440 1.165 6.101 1.00 95.81 98 ASN A C 1
ATOM 759 O O . ASN A 1 98 ? -5.658 0.213 6.151 1.00 95.81 98 ASN A O 1
ATOM 763 N N . TYR A 1 99 ? -6.051 2.403 5.793 1.00 94.88 99 TYR A N 1
ATOM 764 C CA . TYR A 1 99 ? -4.656 2.724 5.510 1.00 94.88 99 TYR A CA 1
ATOM 765 C C . TYR A 1 99 ? -3.764 2.571 6.746 1.00 94.88 99 TYR A C 1
ATOM 767 O O . TYR A 1 99 ? -2.656 2.055 6.629 1.00 94.88 99 TYR A O 1
ATOM 775 N N . ALA A 1 100 ? -4.230 2.969 7.930 1.00 92.50 100 ALA A N 1
ATOM 776 C CA . ALA A 1 100 ? -3.446 2.859 9.158 1.00 92.50 100 ALA A CA 1
ATOM 777 C C . ALA A 1 100 ? -3.167 1.400 9.543 1.00 92.50 100 ALA A C 1
ATOM 779 O O . ALA A 1 100 ? -2.034 1.049 9.874 1.00 92.50 100 ALA A O 1
ATOM 780 N N . GLU A 1 101 ? -4.183 0.537 9.472 1.00 93.38 101 GLU A N 1
ATOM 781 C CA . GLU A 1 101 ? -4.014 -0.904 9.674 1.00 93.38 101 GLU A CA 1
ATOM 782 C C . GLU A 1 101 ? -3.074 -1.503 8.620 1.00 93.38 101 GLU A C 1
ATOM 784 O O . GLU A 1 101 ? -2.175 -2.274 8.957 1.00 93.38 101 GLU A O 1
ATOM 789 N N . PHE A 1 102 ? -3.227 -1.099 7.356 1.00 94.00 102 PHE A N 1
ATOM 790 C CA . PHE A 1 102 ? -2.342 -1.526 6.279 1.00 94.00 102 PHE A CA 1
ATOM 791 C C . PHE A 1 102 ? -0.879 -1.148 6.531 1.00 94.00 102 PHE A C 1
ATOM 793 O O . PHE A 1 102 ? 0.003 -1.998 6.399 1.00 94.00 102 PHE A O 1
ATOM 800 N N . CYS A 1 103 ? -0.610 0.091 6.950 1.00 91.81 103 CYS A N 1
ATOM 801 C CA . CYS A 1 103 ? 0.747 0.559 7.228 1.00 91.81 103 CYS A CA 1
ATOM 802 C C . CYS A 1 103 ? 1.421 -0.281 8.318 1.00 91.81 103 CYS A C 1
ATOM 804 O O . CYS A 1 103 ? 2.554 -0.713 8.122 1.00 91.81 103 CYS A O 1
ATOM 806 N N . LYS A 1 104 ? 0.709 -0.607 9.404 1.00 88.81 104 LYS A N 1
ATOM 807 C CA . LYS A 1 104 ? 1.227 -1.460 10.491 1.00 88.81 104 LYS A CA 1
ATOM 808 C C . LYS A 1 104 ? 1.659 -2.847 10.016 1.00 88.81 104 LYS A C 1
ATOM 810 O O . LYS A 1 104 ? 2.613 -3.410 10.543 1.00 88.81 104 LYS A O 1
ATOM 815 N N . ILE A 1 105 ? 0.939 -3.413 9.046 1.00 87.31 105 ILE A N 1
ATOM 816 C CA . ILE A 1 105 ? 1.160 -4.789 8.577 1.00 87.31 105 ILE A CA 1
ATOM 817 C C . ILE A 1 105 ? 2.174 -4.847 7.433 1.00 87.31 105 ILE A C 1
ATOM 819 O O . ILE A 1 105 ? 2.946 -5.798 7.358 1.00 87.31 105 ILE A O 1
ATOM 823 N N . PHE A 1 106 ? 2.178 -3.860 6.538 1.00 85.38 106 PHE A N 1
ATOM 824 C CA . PHE A 1 106 ? 2.997 -3.886 5.326 1.00 85.38 106 PHE A CA 1
ATOM 825 C C . PHE A 1 106 ? 4.123 -2.861 5.362 1.00 85.38 106 PHE A C 1
ATOM 827 O O . PHE A 1 106 ? 5.293 -3.222 5.219 1.00 85.38 106 PHE A O 1
ATOM 834 N N . ALA A 1 107 ? 3.779 -1.588 5.547 1.00 75.00 107 ALA A N 1
ATOM 835 C CA . ALA A 1 107 ? 4.706 -0.486 5.335 1.00 75.00 107 ALA A CA 1
ATOM 836 C C . ALA A 1 107 ? 5.721 -0.333 6.481 1.00 75.00 107 ALA A C 1
ATOM 838 O O . ALA A 1 107 ? 6.883 -0.041 6.225 1.00 75.00 107 ALA A O 1
ATOM 839 N N . GLU A 1 108 ? 5.334 -0.555 7.737 1.00 79.94 108 GLU A N 1
ATOM 840 C CA . GLU A 1 108 ? 6.223 -0.405 8.902 1.00 79.94 108 GLU A CA 1
ATOM 841 C C . GLU A 1 108 ? 7.175 -1.586 9.114 1.00 79.94 108 GLU A C 1
ATOM 843 O O . GLU A 1 108 ? 8.116 -1.494 9.898 1.00 79.94 108 GLU A O 1
ATOM 848 N N . THR A 1 109 ? 6.975 -2.700 8.406 1.00 78.75 109 THR A N 1
ATOM 849 C CA . THR A 1 109 ? 7.779 -3.916 8.613 1.00 78.75 109 THR A CA 1
ATOM 850 C C . THR A 1 109 ? 9.244 -3.761 8.206 1.00 78.75 109 THR A C 1
ATOM 852 O O . THR A 1 109 ? 10.069 -4.599 8.561 1.00 78.75 109 THR A O 1
ATOM 855 N N . GLY A 1 110 ? 9.573 -2.742 7.402 1.00 82.06 110 GLY A N 1
ATOM 856 C CA . GLY A 1 110 ? 10.903 -2.552 6.816 1.00 82.06 110 GLY A CA 1
ATOM 857 C C . GLY A 1 110 ? 11.300 -3.622 5.789 1.00 82.06 110 GLY A C 1
ATOM 858 O O . GLY A 1 110 ? 12.392 -3.551 5.227 1.00 82.06 110 GLY A O 1
ATOM 859 N N . LYS A 1 111 ? 10.424 -4.602 5.517 1.00 88.94 111 LYS A N 1
ATOM 860 C CA . LYS A 1 111 ? 10.660 -5.683 4.552 1.00 88.94 111 LYS A CA 1
ATOM 861 C C . LYS A 1 111 ? 10.781 -5.148 3.125 1.00 88.94 111 LYS A C 1
ATOM 863 O O . LYS A 1 111 ? 11.623 -5.613 2.357 1.00 88.94 111 LYS A O 1
ATOM 868 N N . TYR A 1 112 ? 9.938 -4.183 2.771 1.00 91.06 112 TYR A N 1
ATOM 869 C CA . TYR A 1 112 ? 9.836 -3.664 1.413 1.00 91.06 112 TYR A CA 1
ATOM 870 C C . TYR A 1 112 ? 10.505 -2.298 1.281 1.00 91.06 112 TYR A C 1
ATOM 872 O O . TYR A 1 112 ? 10.379 -1.438 2.149 1.00 91.06 112 TYR A O 1
ATOM 880 N N . LYS A 1 113 ? 11.182 -2.074 0.152 1.00 90.88 113 LYS A N 1
ATOM 881 C CA . LYS A 1 113 ? 11.705 -0.755 -0.233 1.00 90.88 113 LYS A CA 1
ATOM 882 C C . LYS A 1 113 ? 10.589 0.237 -0.529 1.00 90.88 113 LYS A C 1
ATOM 884 O O . LYS A 1 113 ? 10.752 1.422 -0.259 1.00 90.88 113 LYS A O 1
ATOM 889 N N . TRP A 1 114 ? 9.483 -0.247 -1.076 1.00 91.44 114 TRP A N 1
ATOM 890 C CA . TRP A 1 114 ? 8.223 0.475 -1.140 1.00 91.44 114 TRP A CA 1
ATOM 891 C C . TRP A 1 114 ? 7.061 -0.507 -1.208 1.00 91.44 114 TRP A C 1
ATOM 893 O O . TRP A 1 114 ? 7.226 -1.670 -1.596 1.00 91.44 114 TRP A O 1
ATOM 903 N N . VAL A 1 115 ? 5.883 -0.009 -0.862 1.00 94.88 115 VAL A N 1
ATOM 904 C CA . VAL A 1 115 ? 4.618 -0.719 -1.026 1.00 94.88 115 VAL A CA 1
ATOM 905 C C . VAL A 1 115 ? 3.679 0.166 -1.828 1.00 94.88 115 VAL A C 1
ATOM 907 O O . VAL A 1 115 ? 3.534 1.343 -1.509 1.00 94.88 115 VAL A O 1
ATOM 910 N N . SER A 1 116 ? 3.045 -0.391 -2.853 1.00 95.75 116 SER A N 1
ATOM 911 C CA . SER A 1 116 ? 2.151 0.350 -3.739 1.00 95.75 116 SER A CA 1
ATOM 912 C C . SER A 1 116 ? 0.765 -0.275 -3.738 1.00 95.75 116 SER A C 1
ATOM 914 O O . SER A 1 116 ? 0.633 -1.480 -3.930 1.00 95.75 116 SER A O 1
ATOM 916 N N . ILE A 1 117 ? -0.262 0.546 -3.543 1.00 96.94 117 ILE A N 1
ATOM 917 C CA . ILE A 1 117 ? -1.666 0.193 -3.760 1.00 96.94 117 ILE A CA 1
ATOM 918 C C . ILE A 1 117 ? -2.029 0.739 -5.134 1.00 96.94 117 ILE A C 1
ATOM 920 O O . ILE A 1 117 ? -1.973 1.951 -5.324 1.00 96.94 117 ILE A O 1
ATOM 924 N N . ILE A 1 118 ? -2.377 -0.126 -6.084 1.00 96.75 118 ILE A N 1
ATOM 925 C CA . ILE A 1 118 ? -2.637 0.265 -7.472 1.00 96.75 118 ILE A CA 1
ATOM 926 C C . ILE A 1 118 ? -4.021 -0.189 -7.931 1.00 96.75 118 ILE A C 1
ATOM 928 O O . ILE A 1 118 ? -4.451 -1.316 -7.674 1.00 96.75 118 ILE A O 1
ATOM 932 N N . THR A 1 119 ? -4.709 0.700 -8.640 1.00 97.31 119 THR A N 1
ATOM 933 C CA . THR A 1 119 ? -5.975 0.401 -9.313 1.00 97.31 119 THR A CA 1
ATOM 934 C C . THR A 1 119 ? -5.756 0.044 -10.792 1.00 97.31 119 THR A C 1
ATOM 936 O O . THR A 1 119 ? -4.689 0.326 -11.354 1.00 97.31 119 THR A O 1
ATOM 939 N N . PRO A 1 120 ? -6.756 -0.526 -11.498 1.00 96.25 120 PRO A N 1
ATOM 940 C CA . PRO A 1 120 ? -6.663 -0.753 -12.943 1.00 96.25 120 PRO A CA 1
ATOM 941 C C . PRO A 1 120 ? -6.320 0.512 -13.746 1.00 96.25 120 PRO A C 1
ATOM 943 O O . PRO A 1 120 ? -5.619 0.421 -14.754 1.00 96.25 120 PRO A O 1
ATOM 946 N N . ASN A 1 121 ? -6.747 1.684 -13.262 1.00 95.88 121 ASN A N 1
ATOM 947 C CA . ASN A 1 121 ? -6.528 2.983 -13.900 1.00 95.88 121 ASN A CA 1
ATOM 948 C C . ASN A 1 121 ? -5.162 3.608 -13.581 1.00 95.88 121 ASN A C 1
ATOM 950 O O . ASN A 1 121 ? -4.925 4.746 -13.970 1.00 95.88 121 ASN A O 1
ATOM 954 N N . LYS A 1 122 ? -4.273 2.888 -12.883 1.00 96.69 122 LYS A N 1
ATOM 955 C CA . LYS A 1 122 ? -2.936 3.345 -12.457 1.00 96.69 122 LYS A CA 1
ATOM 956 C C . LYS A 1 122 ? -2.910 4.383 -11.347 1.00 96.69 122 LYS A C 1
ATOM 958 O O . LYS A 1 122 ? -1.857 4.578 -10.755 1.00 96.69 122 LYS A O 1
ATOM 963 N N . GLU A 1 123 ? -4.038 4.981 -11.006 1.00 97.50 123 GLU A N 1
ATOM 964 C CA . GLU A 1 123 ? -4.170 5.782 -9.792 1.00 97.50 123 GLU A CA 1
ATOM 965 C C . GLU A 1 123 ? -4.019 4.901 -8.545 1.00 97.50 123 GLU A C 1
ATOM 967 O O . GLU A 1 123 ? -4.432 3.732 -8.536 1.00 97.50 123 GLU A O 1
ATOM 972 N N . GLY A 1 124 ? -3.391 5.439 -7.505 1.00 96.94 124 GLY A N 1
ATOM 973 C CA . GLY A 1 124 ? -3.074 4.675 -6.312 1.00 96.94 124 GLY A CA 1
ATOM 974 C C . GLY A 1 124 ? -2.281 5.449 -5.267 1.00 96.94 124 GLY A C 1
ATOM 975 O O . GLY A 1 124 ? -2.096 6.661 -5.366 1.00 96.94 124 GLY A O 1
ATOM 976 N N . ILE A 1 125 ? -1.794 4.724 -4.259 1.00 96.12 125 ILE A N 1
ATOM 977 C CA . ILE A 1 125 ? -0.924 5.259 -3.205 1.00 96.12 125 ILE A CA 1
ATOM 978 C C . ILE A 1 125 ? 0.408 4.510 -3.221 1.00 96.12 125 ILE A C 1
ATOM 980 O O . ILE A 1 125 ? 0.419 3.278 -3.222 1.00 96.12 125 ILE A O 1
ATOM 984 N N . ALA A 1 126 ? 1.524 5.234 -3.164 1.00 95.12 126 ALA A N 1
ATOM 985 C CA . ALA A 1 126 ? 2.848 4.664 -2.937 1.00 95.12 126 ALA A CA 1
ATOM 986 C C . ALA A 1 126 ? 3.382 5.043 -1.549 1.00 95.12 126 ALA A C 1
ATOM 988 O O . ALA A 1 126 ? 3.436 6.218 -1.196 1.00 95.12 126 ALA A O 1
ATOM 989 N N . PHE A 1 127 ? 3.825 4.047 -0.783 1.00 93.56 127 PHE A N 1
ATOM 990 C CA . PHE A 1 127 ? 4.522 4.212 0.493 1.00 93.56 127 PHE A CA 1
ATOM 991 C C . PHE A 1 127 ? 6.016 3.979 0.270 1.00 93.56 127 PHE A C 1
ATOM 993 O O . PHE A 1 127 ? 6.500 2.840 0.277 1.00 93.56 127 PHE A O 1
ATOM 1000 N N . LEU A 1 128 ? 6.748 5.059 0.005 1.00 87.19 128 LEU A N 1
ATOM 1001 C CA . LEU A 1 128 ? 8.173 5.014 -0.322 1.00 87.19 128 LEU A CA 1
ATOM 1002 C C . LEU A 1 128 ? 9.008 4.855 0.954 1.00 87.19 128 LEU A C 1
ATOM 1004 O O . LEU A 1 128 ? 8.924 5.675 1.860 1.00 87.19 128 LEU A O 1
ATOM 1008 N N . GLY A 1 129 ? 9.830 3.807 1.033 1.00 75.69 129 GLY A N 1
ATOM 1009 C CA . GLY A 1 129 ? 10.651 3.521 2.216 1.00 75.69 129 GLY A CA 1
ATOM 1010 C C . GLY A 1 129 ? 9.896 2.883 3.387 1.00 75.69 129 GLY A C 1
ATOM 1011 O O . GLY A 1 129 ? 10.529 2.556 4.389 1.00 75.69 129 GLY A O 1
ATOM 1012 N N . GLY A 1 130 ? 8.584 2.664 3.246 1.00 69.06 130 GLY A N 1
ATOM 1013 C CA . GLY A 1 130 ? 7.725 2.164 4.315 1.00 69.06 130 GLY A CA 1
ATOM 1014 C C . GLY A 1 130 ? 7.218 3.261 5.261 1.00 69.06 130 GLY A C 1
ATOM 1015 O O . GLY A 1 130 ? 7.526 4.439 5.105 1.00 69.06 130 GLY A O 1
ATOM 1016 N N . GLY A 1 131 ? 6.419 2.872 6.254 1.00 81.38 131 GLY A N 1
ATOM 1017 C CA . GLY A 1 131 ? 5.833 3.780 7.246 1.00 81.38 131 GLY A CA 1
ATOM 1018 C C . GLY A 1 131 ? 4.476 4.384 6.865 1.00 81.38 131 GLY A C 1
ATOM 1019 O O . GLY A 1 131 ? 3.702 3.791 6.119 1.00 81.38 131 GLY A O 1
ATOM 1020 N N . TYR A 1 132 ? 4.185 5.561 7.428 1.00 86.19 132 TYR A N 1
ATOM 1021 C CA . TYR A 1 132 ? 2.886 6.249 7.330 1.00 86.19 132 TYR A CA 1
ATOM 1022 C C . TYR A 1 132 ? 2.846 7.406 6.318 1.00 86.19 132 TYR A C 1
ATOM 1024 O O . TYR A 1 132 ? 1.816 8.071 6.207 1.00 86.19 132 TYR A O 1
ATOM 1032 N N . LEU A 1 133 ? 3.950 7.666 5.611 1.00 89.06 133 LEU A N 1
ATOM 1033 C CA . LEU A 1 133 ? 4.012 8.655 4.535 1.00 89.06 133 LEU A CA 1
ATOM 1034 C C . LEU A 1 133 ? 3.541 7.999 3.232 1.00 89.06 133 LEU A C 1
ATOM 1036 O O . LEU A 1 133 ? 4.193 7.080 2.731 1.00 89.06 133 LEU A O 1
ATOM 1040 N N . GLY A 1 134 ? 2.409 8.459 2.710 1.00 92.75 134 GLY A N 1
ATOM 1041 C CA . GLY A 1 134 ? 1.829 7.986 1.459 1.00 92.75 134 GLY A CA 1
ATOM 1042 C C . GLY A 1 134 ? 1.774 9.098 0.417 1.00 92.75 134 GLY A C 1
ATOM 1043 O O . GLY A 1 134 ? 1.366 10.215 0.720 1.00 92.75 134 GLY A O 1
ATOM 1044 N N . SER A 1 135 ? 2.139 8.768 -0.819 1.00 95.12 135 SER A N 1
ATOM 1045 C CA . SER A 1 135 ? 1.998 9.646 -1.982 1.00 95.12 135 SER A CA 1
ATOM 1046 C C . SER A 1 135 ? 0.821 9.182 -2.827 1.00 95.12 135 SER A C 1
ATOM 1048 O O . SER A 1 135 ? 0.830 8.055 -3.329 1.00 95.12 135 SER A O 1
ATOM 1050 N N . HIS A 1 136 ? -0.182 10.035 -3.007 1.00 96.00 136 HIS A N 1
ATOM 1051 C CA . HIS A 1 136 ? -1.237 9.814 -3.986 1.00 96.00 136 HIS A CA 1
ATOM 1052 C C . HIS A 1 136 ? -0.706 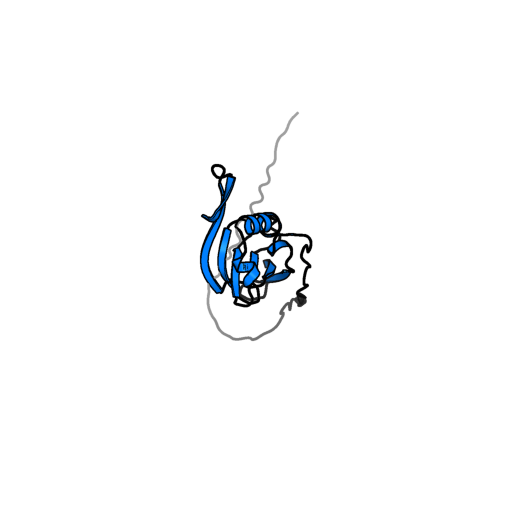10.117 -5.390 1.00 96.00 136 HIS A C 1
ATOM 1054 O O . HIS A 1 136 ? -0.160 11.194 -5.644 1.00 96.00 136 HIS A O 1
ATOM 1060 N N . ALA A 1 137 ? -0.798 9.142 -6.296 1.00 97.25 137 ALA A N 1
ATOM 1061 C CA . ALA A 1 137 ? -0.040 9.167 -7.539 1.00 97.25 137 ALA A CA 1
ATOM 1062 C C . ALA A 1 137 ? -0.662 8.330 -8.666 1.00 97.25 137 ALA A C 1
ATOM 1064 O O . ALA A 1 137 ? -1.473 7.434 -8.439 1.00 97.25 137 ALA A O 1
ATOM 1065 N N . ILE A 1 138 ? -0.191 8.585 -9.888 1.00 98.00 138 ILE A N 1
ATOM 1066 C CA . ILE A 1 138 ? -0.225 7.630 -11.000 1.00 98.00 138 ILE A CA 1
ATOM 1067 C C . ILE A 1 138 ? 1.006 6.726 -10.907 1.00 98.00 138 ILE A C 1
ATOM 1069 O O . ILE A 1 138 ? 2.132 7.206 -10.733 1.00 98.00 138 ILE A O 1
ATOM 1073 N N . LEU A 1 139 ? 0.783 5.420 -11.029 1.00 96.56 139 LEU A N 1
ATOM 1074 C CA . LEU A 1 139 ? 1.767 4.363 -10.837 1.00 96.56 139 LEU A CA 1
ATOM 1075 C C . LEU A 1 139 ? 1.963 3.526 -12.108 1.0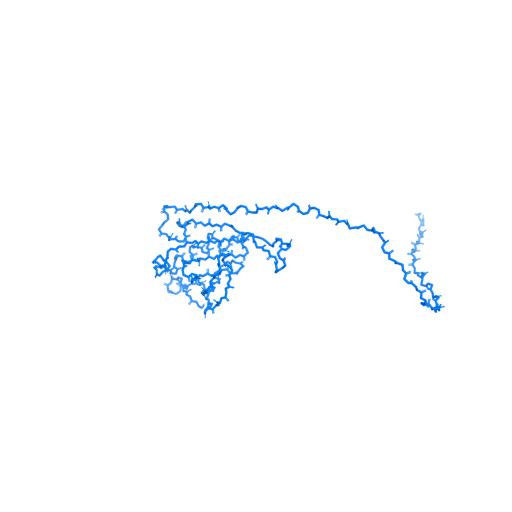0 96.56 139 LEU A C 1
ATOM 1077 O O . LEU A 1 139 ? 1.017 3.171 -12.807 1.00 96.56 139 LEU A O 1
ATOM 1081 N N . ASN A 1 140 ? 3.196 3.106 -12.359 1.00 94.44 140 ASN A N 1
ATOM 1082 C CA . ASN A 1 140 ? 3.516 2.129 -13.393 1.00 94.44 140 ASN A CA 1
ATOM 1083 C C . ASN A 1 140 ? 3.042 0.715 -13.004 1.00 94.44 140 ASN A C 1
ATOM 1085 O O . ASN A 1 140 ? 2.718 0.422 -11.854 1.00 94.44 140 ASN A O 1
ATOM 1089 N N . ASN A 1 141 ? 3.068 -0.216 -13.965 1.00 90.62 141 ASN A N 1
ATOM 1090 C CA . ASN A 1 141 ? 2.729 -1.630 -13.733 1.00 90.62 141 ASN A CA 1
ATOM 1091 C C . ASN A 1 141 ? 3.595 -2.315 -12.662 1.00 90.62 141 ASN A C 1
ATOM 1093 O O . ASN A 1 141 ? 3.146 -3.275 -12.047 1.00 90.62 141 ASN A O 1
ATOM 1097 N N . ASP A 1 142 ? 4.826 -1.846 -12.459 1.00 89.75 142 ASP A N 1
ATOM 1098 C CA . ASP A 1 142 ? 5.749 -2.351 -11.435 1.00 89.75 142 ASP A CA 1
ATOM 1099 C C . ASP A 1 142 ? 5.579 -1.646 -10.074 1.00 89.75 142 ASP A C 1
ATOM 1101 O O . ASP A 1 142 ? 6.403 -1.801 -9.170 1.00 89.75 142 ASP A O 1
ATOM 1105 N N . GLY A 1 143 ? 4.513 -0.853 -9.929 1.00 91.00 143 GLY A N 1
ATOM 1106 C CA . GLY A 1 143 ? 4.196 -0.091 -8.730 1.00 91.00 143 GLY A CA 1
ATOM 1107 C C . GLY A 1 143 ? 5.095 1.125 -8.504 1.00 91.00 143 GLY A C 1
ATOM 1108 O O . GLY A 1 143 ? 4.925 1.791 -7.485 1.00 91.00 143 GLY A O 1
ATOM 1109 N N . SER A 1 144 ? 6.040 1.429 -9.402 1.00 91.81 144 SER A N 1
ATOM 1110 C CA . SER A 1 144 ? 6.838 2.656 -9.315 1.00 91.81 144 SER A CA 1
ATOM 1111 C C . SER A 1 144 ? 5.993 3.893 -9.621 1.00 91.81 144 SER A C 1
ATOM 1113 O O . SER A 1 144 ? 5.008 3.828 -10.354 1.00 91.81 144 SER A O 1
ATOM 1115 N N . VAL A 1 145 ? 6.376 5.034 -9.055 1.00 94.75 145 VAL A N 1
ATOM 1116 C CA . VAL A 1 145 ? 5.652 6.299 -9.223 1.00 94.75 145 VAL A CA 1
ATOM 1117 C C . VAL A 1 145 ? 5.972 6.920 -10.584 1.00 94.75 145 VAL A C 1
ATOM 1119 O O . VAL A 1 145 ? 7.140 7.127 -10.911 1.00 94.75 145 VAL A O 1
ATOM 1122 N N . GLU A 1 146 ? 4.938 7.248 -11.358 1.00 95.62 146 GLU A N 1
ATOM 1123 C CA . GLU A 1 146 ? 5.051 8.028 -12.597 1.00 95.62 146 GLU A CA 1
ATOM 1124 C C . GLU A 1 146 ? 4.828 9.521 -12.322 1.00 95.62 146 GLU A C 1
ATOM 1126 O O . GLU A 1 146 ? 5.615 10.366 -12.751 1.00 95.62 146 GLU A O 1
ATOM 1131 N N . LYS A 1 147 ? 3.764 9.852 -11.579 1.00 97.12 147 LYS A N 1
ATOM 1132 C CA . LYS A 1 147 ? 3.385 11.236 -11.272 1.00 97.12 147 LYS A CA 1
ATOM 1133 C C . LYS A 1 147 ? 2.708 11.331 -9.911 1.00 97.12 147 LYS A C 1
ATOM 1135 O O . LYS A 1 147 ? 1.730 10.633 -9.678 1.00 97.12 147 LYS A O 1
ATOM 1140 N N . ILE A 1 148 ? 3.176 12.240 -9.060 1.00 96.75 148 ILE A N 1
ATOM 1141 C CA . ILE A 1 148 ? 2.590 12.523 -7.740 1.00 96.75 148 ILE A CA 1
ATOM 1142 C C . ILE A 1 148 ? 1.553 13.646 -7.862 1.00 96.75 148 ILE A C 1
ATOM 1144 O O . ILE A 1 148 ? 1.771 14.619 -8.591 1.00 96.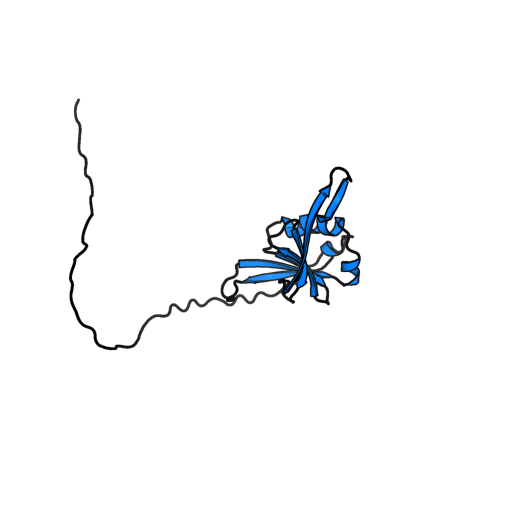75 148 ILE A O 1
ATOM 1148 N N . PHE A 1 149 ? 0.434 13.500 -7.155 1.00 96.25 149 PHE A N 1
ATOM 1149 C CA . PHE A 1 149 ? -0.588 14.531 -6.980 1.00 96.25 149 PHE A CA 1
ATOM 1150 C C . PHE A 1 149 ? -0.424 15.255 -5.645 1.00 96.25 149 PHE A C 1
ATOM 1152 O O . PHE A 1 149 ? -0.369 16.484 -5.621 1.00 96.25 149 PHE A O 1
ATOM 1159 N N . ASP A 1 150 ? -0.312 14.490 -4.562 1.00 94.38 150 ASP A N 1
ATOM 1160 C CA . ASP A 1 150 ? -0.174 14.982 -3.196 1.00 94.38 150 ASP A CA 1
ATOM 1161 C C . ASP A 1 150 ? 0.525 13.943 -2.309 1.00 94.38 150 ASP A C 1
ATOM 1163 O O . ASP A 1 150 ? 0.481 12.741 -2.580 1.00 94.38 150 ASP A O 1
ATOM 1167 N N . ASP A 1 151 ? 1.171 14.429 -1.252 1.00 93.31 151 ASP A N 1
ATOM 1168 C CA . ASP A 1 151 ? 1.778 13.618 -0.200 1.00 93.31 151 ASP A CA 1
ATOM 1169 C C . ASP A 1 151 ? 1.022 13.856 1.107 1.00 93.31 151 ASP A C 1
ATOM 1171 O O . ASP A 1 151 ? 0.622 14.985 1.400 1.00 93.31 151 ASP A O 1
ATOM 1175 N N . TRP A 1 152 ? 0.855 12.807 1.908 1.00 91.12 152 TRP A N 1
ATOM 1176 C CA . TRP A 1 152 ? 0.224 12.891 3.222 1.00 91.12 152 TRP A CA 1
ATOM 1177 C C . TRP A 1 152 ? 0.897 11.969 4.230 1.00 91.12 152 TRP A C 1
ATOM 1179 O O . TRP A 1 152 ? 1.443 10.917 3.887 1.00 91.12 152 TRP A O 1
ATOM 1189 N N . VAL A 1 153 ? 0.799 12.331 5.507 1.00 89.25 153 VAL A N 1
ATOM 1190 C CA . VAL A 1 153 ? 1.210 11.473 6.625 1.00 89.25 153 VAL A CA 1
ATOM 1191 C C . VAL A 1 153 ? -0.014 11.063 7.431 1.00 89.25 153 VAL A C 1
ATOM 1193 O O . VAL A 1 153 ? -0.842 11.902 7.787 1.00 89.25 153 VAL A O 1
ATOM 1196 N N . LEU A 1 154 ? -0.133 9.771 7.749 1.00 87.62 154 LEU A N 1
ATOM 1197 C CA . LEU A 1 154 ? -1.131 9.309 8.717 1.00 87.62 154 LEU A CA 1
ATOM 1198 C C . LEU A 1 154 ? -0.625 9.541 10.132 1.00 87.62 154 LEU A C 1
ATOM 1200 O O . LEU A 1 154 ? 0.430 9.044 10.523 1.00 87.62 154 LEU A O 1
ATOM 1204 N N . ILE A 1 155 ? -1.415 10.270 10.909 1.00 88.06 155 ILE A N 1
ATOM 1205 C CA . ILE A 1 155 ? -1.102 10.605 12.294 1.00 88.06 155 ILE A CA 1
ATOM 1206 C C . ILE A 1 155 ? -2.296 10.226 13.156 1.00 88.06 155 ILE A C 1
ATOM 1208 O O . ILE A 1 155 ? -3.446 10.454 12.781 1.00 88.06 155 ILE A O 1
ATOM 1212 N N . TYR A 1 156 ? -2.027 9.647 14.323 1.00 85.25 156 TYR A N 1
ATOM 1213 C CA . TYR A 1 156 ? -3.054 9.457 15.337 1.00 85.25 156 TYR A CA 1
ATOM 1214 C C . TYR A 1 156 ? -3.255 10.759 16.117 1.00 85.25 156 TYR A C 1
ATOM 1216 O O . TYR A 1 156 ? -2.362 11.202 16.844 1.00 85.25 156 TYR A O 1
ATOM 1224 N N . ASP A 1 157 ? -4.429 11.367 15.980 1.00 86.50 157 ASP A N 1
ATOM 1225 C CA . ASP A 1 157 ? -4.821 12.525 16.771 1.00 86.50 157 ASP A CA 1
ATOM 1226 C C . ASP A 1 157 ? -5.436 12.064 18.097 1.00 86.50 157 ASP A C 1
ATOM 1228 O O . ASP A 1 157 ? -6.560 11.566 18.159 1.00 86.50 157 ASP A O 1
ATOM 1232 N N . SER A 1 158 ? -4.693 12.272 19.184 1.00 85.06 158 SER A N 1
ATOM 1233 C CA . SER A 1 158 ? -5.136 11.931 20.541 1.00 85.06 158 SER A CA 1
ATOM 1234 C C . SER A 1 158 ? -6.343 12.735 21.029 1.00 85.06 158 SER A C 1
ATOM 1236 O O . SER A 1 158 ? -7.020 12.286 21.947 1.00 85.06 158 SER A O 1
ATOM 1238 N N . LYS A 1 159 ? -6.640 13.904 20.444 1.00 86.88 159 LYS A N 1
ATOM 1239 C CA . LYS A 1 159 ? -7.788 14.730 20.854 1.00 86.88 159 LYS A CA 1
ATOM 1240 C C . LYS A 1 159 ? -9.096 14.224 20.268 1.00 86.88 159 LYS A C 1
ATOM 1242 O O . LYS A 1 159 ? -10.134 14.318 20.916 1.00 86.88 159 LYS A O 1
ATOM 1247 N N . THR A 1 160 ? -9.048 13.752 19.027 1.00 87.88 160 THR A N 1
ATOM 1248 C CA . THR A 1 160 ? -10.217 13.221 18.316 1.00 87.88 160 THR A CA 1
ATOM 1249 C C . THR A 1 160 ? -10.289 11.697 18.353 1.00 87.88 160 THR A C 1
ATOM 1251 O O . THR A 1 160 ? -11.291 11.143 17.902 1.00 87.88 160 THR A O 1
ATOM 1254 N N . GLU A 1 161 ? -9.256 11.046 18.901 1.00 86.62 161 GLU A N 1
ATOM 1255 C CA . GLU A 1 161 ? -9.070 9.591 18.975 1.00 86.62 161 GLU A CA 1
ATOM 1256 C C . GLU A 1 161 ? -9.201 8.912 17.604 1.00 86.62 161 GLU A C 1
ATOM 1258 O O . GLU A 1 161 ? -9.777 7.833 17.462 1.00 86.62 161 GLU A O 1
ATOM 1263 N N . LYS A 1 162 ? -8.692 9.579 16.561 1.00 87.56 162 LYS A N 1
ATOM 1264 C CA . LYS A 1 162 ? -8.829 9.159 15.162 1.00 87.56 162 LYS A CA 1
ATOM 1265 C C . LYS A 1 162 ? -7.527 9.313 14.398 1.00 87.56 162 LYS A C 1
ATOM 1267 O O . LYS A 1 162 ? -6.694 10.162 14.707 1.00 87.56 162 LYS A O 1
ATOM 1272 N N . VAL A 1 163 ? -7.381 8.505 13.352 1.00 86.94 163 VAL A N 1
ATOM 1273 C CA . VAL A 1 163 ? -6.332 8.709 12.353 1.00 86.94 163 VAL A CA 1
ATOM 1274 C C . VAL A 1 163 ? -6.746 9.853 11.433 1.00 86.94 163 VAL A C 1
ATOM 1276 O O . VAL A 1 163 ? -7.872 9.882 10.938 1.00 86.94 163 VAL A O 1
ATOM 1279 N N . VAL A 1 164 ? -5.827 10.782 11.188 1.00 88.94 164 VAL A N 1
ATOM 1280 C CA . VAL A 1 164 ? -5.994 11.904 10.259 1.00 88.94 164 VAL A CA 1
ATOM 1281 C C . VAL A 1 164 ? -4.886 11.895 9.206 1.00 88.94 164 VAL A C 1
ATOM 1283 O O . VAL A 1 164 ? -3.817 11.327 9.435 1.00 88.94 164 VAL A O 1
ATOM 1286 N N . LYS A 1 165 ? -5.150 12.521 8.053 1.00 88.38 165 LYS A N 1
ATOM 1287 C CA . LYS A 1 165 ? -4.127 12.870 7.057 1.00 88.38 165 LYS A CA 1
ATOM 1288 C C . LYS A 1 165 ? -3.661 14.298 7.316 1.00 88.38 165 LYS A C 1
ATOM 1290 O O . LYS A 1 165 ? -4.511 15.184 7.439 1.00 88.38 165 LYS A O 1
ATOM 1295 N N . GLN A 1 166 ? -2.350 14.494 7.401 1.00 85.88 166 GLN A N 1
ATOM 1296 C CA . GLN A 1 166 ? -1.705 15.805 7.473 1.00 85.88 166 GLN A CA 1
ATOM 1297 C C . GLN A 1 166 ? -0.844 16.049 6.240 1.00 85.88 166 GLN A C 1
ATOM 1299 O O . GLN A 1 166 ? -0.223 15.064 5.771 1.00 85.88 166 GLN A O 1
#

Secondary structure (DSSP, 8-state):
-----------------------------------------------EEPP-TT-SSHHHHS-EEEEEEE-TTSSSEEEEEEEEE--HHHHHH--HHHHHHHIIIIITTS--SEEEEE-TTSEEEEEETSSSEEEEEEE-TTS-EEEEEEEEEEEEETTTTEEEE-

Foldseek 3Di:
DDDDDDDDDDDDDDDPDDDDDDDDDDDDDDDDDDPPPPPPPPPDDWDWAAADCVDPQQQRRFIKTKDFDADPVNPDTPAIEIETEDEPVSQVVDDLVSLVVNLVVPQVPQRHQKYWYAYPQQFTWIRGSGHFKIFGARADPRRHGPGTDDIWGWDQDPVVRDTDTD

Organism: NCBI:txid999434

Radius of gyration: 28.79 Å; chains: 1; bounding box: 83×32×71 Å

Sequence (166 aa):
MKNLNLIIIVLITSLFFLFSCSKTPAESEEQGQSEQSKMEKEEFKAEIIRGNIASKNPLIRADFVEGLVKNGQKTKVLGICAIVSISNEEFNSLTLDNYAEFCKIFAETGKYKWVSIITPNKEGIAFLGGGYLGSHAILNNDGSVEKIFDDWVLIYDSKTEKVVKQ